Protein AF-A0A6G3Y0M3-F1 (afdb_monomer)

Sequence (125 aa):
QAIGEADVVAYHSARHGRSIARSIAAAHLRPDHIEEALVYPVTTETTDHPGGYRGALEEFYEKAAARLAAHLDAGLTVAVLAEGDPMFYGSYMHMHKRLADRYTTEVIPGVTSVSAAAARLGTPL

Structure (mmCIF, N/CA/C/O backbone):
data_AF-A0A6G3Y0M3-F1
#
_entry.id   AF-A0A6G3Y0M3-F1
#
loop_
_atom_site.group_PDB
_atom_site.id
_atom_site.type_symbol
_atom_site.label_atom_id
_atom_site.label_alt_id
_atom_site.label_comp_id
_atom_site.label_asym_id
_atom_site.label_entity_id
_atom_site.label_seq_id
_atom_site.pdbx_PDB_ins_code
_atom_site.Cartn_x
_atom_site.Cartn_y
_atom_site.Cartn_z
_atom_site.occupancy
_atom_site.B_iso_or_equiv
_atom_site.auth_seq_id
_atom_site.auth_comp_id
_atom_site.auth_asym_id
_atom_site.auth_atom_id
_atom_site.pdbx_PDB_model_num
ATOM 1 N N . GLN A 1 1 ? -13.126 -4.578 9.337 1.00 84.06 1 GLN A N 1
ATOM 2 C CA . GLN A 1 1 ? -13.924 -5.450 8.455 1.00 84.06 1 GLN A CA 1
ATOM 3 C C . GLN A 1 1 ? -13.166 -5.679 7.161 1.00 84.06 1 GLN A C 1
ATOM 5 O O . GLN A 1 1 ? -12.571 -6.736 7.081 1.00 84.06 1 GLN A O 1
ATOM 10 N N . ALA A 1 2 ? -12.967 -4.670 6.302 1.00 95.38 2 ALA A N 1
ATOM 11 C CA . ALA A 1 2 ? -12.209 -4.803 5.044 1.00 95.38 2 ALA A CA 1
ATOM 12 C C . ALA A 1 2 ? -10.879 -5.588 5.122 1.00 95.38 2 ALA A C 1
ATOM 14 O O . ALA A 1 2 ? -10.678 -6.517 4.352 1.00 95.38 2 ALA A O 1
ATOM 15 N N . ILE A 1 3 ? -9.992 -5.285 6.086 1.00 97.44 3 ILE A N 1
ATOM 16 C CA . ILE A 1 3 ? -8.727 -6.037 6.254 1.00 97.44 3 ILE A CA 1
ATOM 17 C C . ILE A 1 3 ? -8.987 -7.525 6.509 1.00 97.44 3 ILE A C 1
ATOM 19 O O . ILE A 1 3 ? -8.309 -8.364 5.945 1.00 97.44 3 ILE A O 1
ATOM 23 N N . GLY A 1 4 ? -9.958 -7.847 7.363 1.00 97.12 4 GLY A N 1
ATOM 24 C CA . GLY A 1 4 ? -10.276 -9.217 7.759 1.00 97.12 4 GLY A CA 1
ATOM 25 C C . GLY A 1 4 ? -11.215 -9.945 6.801 1.00 97.12 4 GLY A C 1
ATOM 26 O O . GLY A 1 4 ? -11.549 -11.089 7.086 1.00 97.12 4 GLY A O 1
ATOM 27 N N . GLU A 1 5 ? -11.637 -9.317 5.707 1.00 96.81 5 GLU A N 1
ATOM 28 C CA . GLU A 1 5 ? -12.450 -9.915 4.637 1.00 96.81 5 GLU A CA 1
ATOM 29 C C . GLU A 1 5 ? -11.652 -10.072 3.340 1.00 96.81 5 GLU A C 1
ATOM 31 O O . GLU A 1 5 ? -12.043 -10.859 2.486 1.00 96.81 5 GLU A O 1
ATOM 36 N N . ALA A 1 6 ? -10.526 -9.367 3.207 1.00 98.31 6 ALA A N 1
ATOM 37 C CA . ALA A 1 6 ? -9.667 -9.471 2.041 1.00 98.31 6 ALA A CA 1
ATOM 38 C C . ALA A 1 6 ? -8.994 -10.850 1.934 1.00 98.31 6 ALA A C 1
ATOM 40 O O . ALA A 1 6 ? -8.703 -11.510 2.939 1.00 98.31 6 ALA A O 1
ATOM 41 N N . ASP A 1 7 ? -8.699 -11.257 0.704 1.00 98.56 7 ASP A N 1
ATOM 42 C CA . ASP A 1 7 ? -7.886 -12.441 0.411 1.00 98.56 7 ASP A CA 1
ATOM 43 C C . ASP A 1 7 ? -6.390 -12.113 0.534 1.00 98.56 7 ASP A C 1
ATOM 45 O O . ASP A 1 7 ? -5.600 -12.883 1.091 1.00 98.56 7 ASP A O 1
ATOM 49 N N . VAL A 1 8 ? -6.012 -10.926 0.046 1.00 98.81 8 VAL A N 1
ATOM 50 C CA . VAL A 1 8 ? -4.635 -10.435 -0.012 1.00 98.81 8 VAL A CA 1
ATOM 51 C C . VAL A 1 8 ? -4.497 -9.146 0.789 1.00 98.81 8 VAL A C 1
ATOM 53 O O . VAL A 1 8 ? -5.265 -8.198 0.611 1.00 98.81 8 VAL A O 1
ATOM 56 N N . VAL A 1 9 ? -3.457 -9.063 1.619 1.00 98.69 9 VAL A N 1
ATOM 57 C CA . VAL A 1 9 ? -3.078 -7.838 2.330 1.00 98.69 9 VAL A CA 1
ATOM 58 C C . VAL A 1 9 ? -1.717 -7.363 1.837 1.00 98.69 9 VAL A C 1
ATOM 60 O O . VAL A 1 9 ? -0.698 -8.024 2.028 1.00 98.69 9 VAL A O 1
ATOM 63 N N . ALA A 1 10 ? -1.693 -6.185 1.221 1.00 98.62 10 ALA A N 1
ATOM 64 C CA . ALA A 1 10 ? -0.480 -5.556 0.722 1.00 98.62 10 ALA A CA 1
ATOM 65 C C . ALA A 1 10 ? -0.033 -4.417 1.642 1.00 98.62 10 ALA A C 1
ATOM 67 O O . ALA A 1 10 ? -0.851 -3.641 2.136 1.00 98.62 10 ALA A O 1
ATOM 68 N N . TYR A 1 11 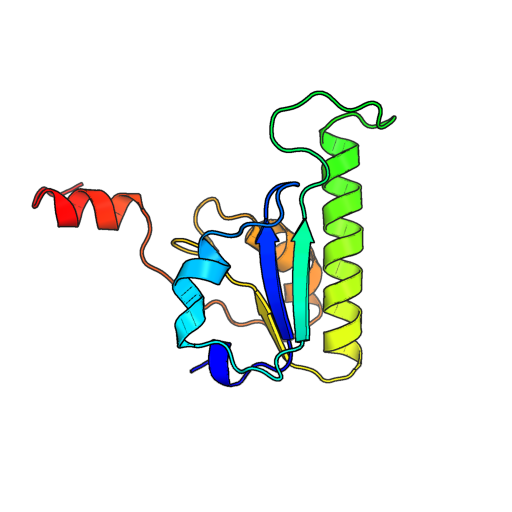? 1.271 -4.269 1.857 1.00 98.38 11 TYR A N 1
ATOM 69 C CA . TYR A 1 11 ? 1.806 -3.204 2.707 1.00 98.38 11 TYR A CA 1
ATOM 70 C C . TYR A 1 11 ? 3.209 -2.790 2.287 1.00 98.38 11 TYR A C 1
ATOM 72 O O . TYR A 1 11 ? 4.035 -3.603 1.879 1.00 98.38 11 TYR A O 1
ATOM 80 N N . HIS A 1 12 ? 3.500 -1.501 2.435 1.00 97.56 12 HIS A N 1
ATOM 81 C CA . HIS A 1 12 ? 4.820 -0.955 2.144 1.00 97.56 12 HIS A CA 1
ATOM 82 C C . HIS A 1 12 ? 5.789 -1.201 3.301 1.00 97.56 12 HIS A C 1
ATOM 84 O O . HIS A 1 12 ? 5.413 -1.097 4.474 1.00 97.56 12 HIS A O 1
ATOM 90 N N . SER A 1 13 ? 7.052 -1.469 2.977 1.00 95.69 13 SER A N 1
ATOM 91 C CA . SER A 1 13 ? 8.143 -1.528 3.953 1.00 95.69 13 SER A CA 1
ATOM 92 C C . SER A 1 13 ? 9.463 -1.063 3.346 1.00 95.69 13 SER A C 1
ATOM 94 O O . SER A 1 13 ? 9.702 -1.219 2.151 1.00 95.69 13 SER A O 1
ATOM 96 N N . ALA A 1 14 ? 10.371 -0.561 4.179 1.00 91.56 14 ALA A N 1
ATOM 97 C CA . ALA A 1 14 ? 11.771 -0.414 3.783 1.00 91.56 14 ALA A CA 1
ATOM 98 C C . ALA A 1 14 ? 12.456 -1.792 3.660 1.00 91.56 14 ALA A C 1
ATOM 100 O O . ALA A 1 14 ? 11.879 -2.821 4.026 1.00 91.56 14 ALA A O 1
ATOM 101 N N . ARG A 1 15 ? 13.716 -1.821 3.202 1.00 88.81 15 ARG A N 1
ATOM 102 C CA . ARG A 1 15 ? 14.498 -3.058 2.988 1.00 88.81 15 ARG A CA 1
ATOM 103 C C . ARG A 1 15 ? 14.636 -3.954 4.226 1.00 88.81 15 ARG A C 1
ATOM 105 O O . ARG A 1 15 ? 14.808 -5.157 4.084 1.00 88.81 15 ARG A O 1
ATOM 112 N N . HIS A 1 16 ? 14.513 -3.401 5.436 1.00 86.62 16 HIS A N 1
ATOM 113 C CA . HIS A 1 16 ? 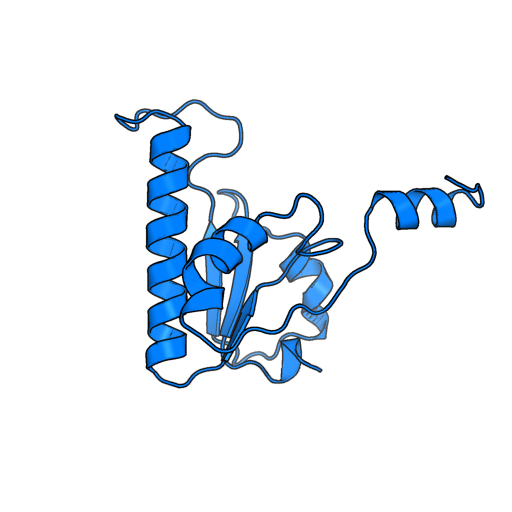14.504 -4.187 6.677 1.00 86.62 16 HIS A CA 1
ATOM 114 C C . HIS A 1 16 ? 13.192 -4.972 6.905 1.00 86.62 16 HIS A C 1
ATOM 116 O O . HIS A 1 16 ? 13.031 -5.593 7.951 1.00 86.62 16 HIS A O 1
ATOM 122 N N . GLY A 1 17 ? 12.210 -4.873 6.000 1.00 86.44 17 GLY A N 1
ATOM 123 C CA . GLY A 1 17 ? 10.992 -5.693 5.988 1.00 86.44 17 GLY A CA 1
ATOM 124 C C . GLY A 1 17 ? 9.945 -5.363 7.056 1.00 86.44 17 GLY A C 1
ATOM 125 O O . GLY A 1 17 ? 8.928 -6.042 7.146 1.00 86.44 17 GLY A O 1
ATOM 126 N N . ARG A 1 18 ? 10.147 -4.313 7.864 1.00 91.44 18 ARG A N 1
ATOM 127 C CA . ARG A 1 18 ? 9.164 -3.897 8.883 1.00 91.44 18 ARG A CA 1
ATOM 128 C C . ARG A 1 18 ? 8.252 -2.832 8.289 1.00 91.44 18 ARG A C 1
ATOM 130 O O . ARG A 1 18 ? 8.742 -1.889 7.669 1.00 91.44 18 ARG A O 1
ATOM 137 N N . SER A 1 19 ? 6.952 -2.973 8.515 1.00 96.69 19 SER A N 1
ATOM 138 C CA . SER A 1 19 ? 5.924 -2.024 8.087 1.00 96.69 19 SER A CA 1
ATOM 139 C C . SER A 1 19 ? 5.137 -1.537 9.297 1.00 96.69 19 SER A C 1
ATOM 141 O O . SER A 1 19 ? 4.638 -2.353 10.077 1.00 96.69 19 SER A O 1
ATOM 143 N N . ILE A 1 20 ? 5.017 -0.217 9.454 1.00 96.12 20 ILE A N 1
ATOM 144 C CA . ILE A 1 20 ? 4.221 0.384 10.533 1.00 96.12 20 ILE A CA 1
ATOM 145 C C . ILE A 1 20 ? 2.740 0.067 10.305 1.00 96.12 20 ILE A C 1
ATOM 147 O O . ILE A 1 20 ? 2.094 -0.471 11.199 1.00 96.12 20 ILE A O 1
ATOM 151 N N . ALA A 1 21 ? 2.242 0.272 9.080 1.00 97.44 21 ALA A N 1
ATOM 152 C CA . ALA A 1 21 ? 0.862 -0.038 8.706 1.00 97.44 21 ALA A CA 1
ATOM 153 C C . ALA A 1 21 ? 0.491 -1.504 8.997 1.00 97.44 21 ALA A C 1
ATOM 155 O O . ALA 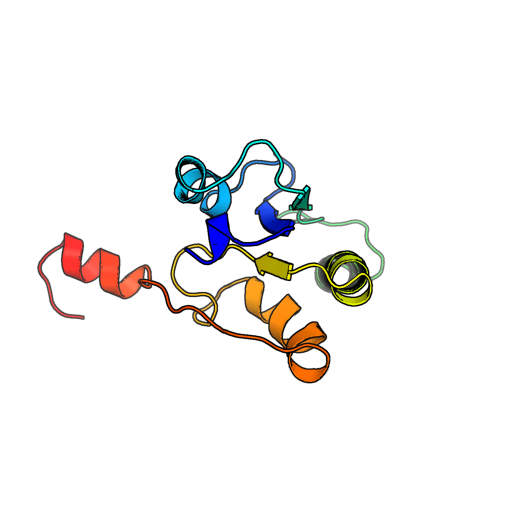A 1 21 ? -0.531 -1.768 9.628 1.00 97.44 21 ALA A O 1
ATOM 156 N N . ARG A 1 22 ? 1.357 -2.463 8.628 1.00 97.62 22 ARG A N 1
ATOM 157 C CA . ARG A 1 22 ? 1.146 -3.884 8.958 1.00 97.62 22 ARG A CA 1
ATOM 158 C C . ARG A 1 22 ? 1.139 -4.133 10.467 1.00 97.62 22 ARG A C 1
ATOM 160 O O . ARG A 1 22 ? 0.312 -4.893 10.955 1.00 97.62 22 ARG A O 1
ATOM 167 N N . SER A 1 23 ? 2.061 -3.508 11.202 1.00 97.75 23 SER A N 1
ATOM 168 C CA . SER A 1 23 ? 2.164 -3.667 12.661 1.00 97.75 23 SER A CA 1
ATOM 169 C C . SER A 1 23 ? 0.905 -3.164 13.373 1.00 97.75 23 SER A C 1
ATOM 171 O O . SER A 1 23 ? 0.418 -3.827 14.282 1.00 97.75 23 SER A O 1
ATOM 173 N N . ILE A 1 24 ? 0.345 -2.036 12.923 1.00 97.31 24 ILE A N 1
ATOM 174 C CA . ILE A 1 24 ? -0.925 -1.488 13.422 1.00 97.31 24 ILE A CA 1
ATOM 175 C C . ILE A 1 24 ? -2.087 -2.432 13.088 1.00 97.31 24 ILE A C 1
ATOM 177 O O . ILE A 1 24 ? -2.923 -2.717 13.942 1.00 97.31 24 ILE A O 1
ATOM 181 N N . ALA A 1 25 ? -2.122 -2.957 11.862 1.00 97.50 25 ALA A N 1
ATOM 182 C CA . ALA A 1 25 ? -3.177 -3.854 11.403 1.00 97.50 25 ALA A CA 1
ATOM 183 C C . ALA A 1 25 ? -3.087 -5.282 11.971 1.00 97.50 25 ALA A C 1
ATOM 185 O O . ALA A 1 25 ? -4.000 -6.067 11.731 1.00 97.50 25 ALA A O 1
ATOM 186 N N . ALA A 1 26 ? -2.034 -5.637 12.716 1.00 97.12 26 ALA A N 1
ATOM 187 C CA . ALA A 1 26 ? -1.727 -7.018 13.097 1.00 97.12 26 ALA A CA 1
ATOM 188 C C . ALA A 1 26 ? -2.887 -7.750 13.794 1.00 97.12 26 ALA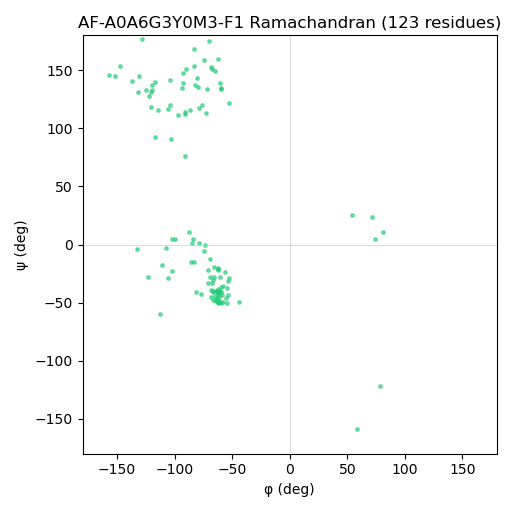 A C 1
ATOM 190 O O . ALA A 1 26 ? -3.119 -8.922 13.516 1.00 97.12 26 ALA A O 1
ATOM 191 N N . ALA A 1 27 ? -3.654 -7.059 14.643 1.00 96.88 27 ALA A N 1
ATOM 192 C CA . ALA A 1 27 ? -4.811 -7.638 15.337 1.00 96.88 27 ALA A CA 1
ATOM 193 C C . ALA A 1 27 ? -6.003 -7.959 14.410 1.00 96.88 27 ALA A C 1
ATOM 195 O O . ALA A 1 27 ? -6.945 -8.632 14.821 1.00 96.88 27 ALA A O 1
ATOM 196 N N . HIS A 1 28 ? -5.977 -7.463 13.173 1.00 97.06 28 HIS A N 1
ATOM 197 C CA . HIS A 1 28 ? -6.997 -7.677 12.150 1.00 97.06 28 HIS A CA 1
ATOM 198 C C . HIS A 1 28 ? -6.532 -8.626 11.037 1.00 97.06 28 HIS A C 1
ATOM 200 O O . HIS A 1 28 ? -7.313 -8.918 10.132 1.00 97.06 28 HIS A O 1
ATOM 206 N N . LEU A 1 29 ? -5.279 -9.091 11.080 1.00 97.38 29 LEU A N 1
ATOM 207 C CA . LEU A 1 29 ? -4.755 -10.051 10.116 1.00 97.38 29 LEU A CA 1
ATOM 208 C C . LEU A 1 29 ? -5.155 -11.469 10.514 1.00 97.38 29 LEU A C 1
ATOM 210 O O . LEU A 1 29 ? -5.052 -11.856 11.679 1.00 97.38 29 LEU A O 1
ATOM 214 N N . ARG A 1 30 ? -5.573 -12.255 9.523 1.00 96.94 30 ARG A N 1
ATOM 215 C CA . ARG A 1 30 ? -5.792 -13.688 9.683 1.00 96.94 30 ARG A CA 1
ATOM 216 C C . ARG A 1 30 ? -4.504 -14.458 9.352 1.00 96.94 30 ARG A C 1
ATOM 218 O O . ARG A 1 30 ? -3.725 -13.984 8.524 1.00 96.94 30 ARG A O 1
ATOM 225 N N . PRO A 1 31 ? -4.275 -15.640 9.952 1.00 95.56 31 PRO A N 1
ATOM 226 C CA . PRO A 1 31 ? -3.099 -16.462 9.653 1.00 95.56 31 PRO A CA 1
ATOM 227 C C . PRO A 1 31 ? -3.015 -16.954 8.201 1.00 95.56 31 PRO A C 1
ATOM 229 O O . PRO A 1 31 ? -1.941 -17.351 7.764 1.00 95.56 31 PRO A O 1
ATOM 232 N N . ASP A 1 32 ? -4.139 -16.972 7.485 1.00 96.38 32 ASP A N 1
ATOM 233 C CA . ASP A 1 32 ? -4.280 -17.478 6.120 1.00 96.38 32 ASP A CA 1
ATOM 234 C C . ASP A 1 32 ? -4.269 -16.376 5.048 1.00 96.38 32 ASP A C 1
ATOM 236 O O . ASP A 1 32 ? -4.450 -16.677 3.870 1.00 96.38 32 ASP A O 1
ATOM 240 N N . HIS A 1 33 ? -4.045 -15.110 5.422 1.00 97.94 33 HIS A N 1
ATOM 241 C CA . HIS A 1 33 ? -3.879 -14.044 4.436 1.00 97.94 33 HIS A CA 1
ATOM 242 C C . HIS A 1 33 ? -2.682 -14.303 3.523 1.00 97.94 33 HIS A C 1
ATOM 244 O O . HIS A 1 33 ? -1.583 -14.635 3.973 1.00 97.94 33 HIS A O 1
ATOM 250 N N . ILE A 1 34 ? -2.873 -14.020 2.237 1.00 98.56 34 ILE A N 1
ATOM 251 C CA . ILE A 1 34 ? -1.757 -13.840 1.315 1.00 98.56 34 ILE A CA 1
ATOM 252 C C . ILE A 1 34 ? -1.168 -12.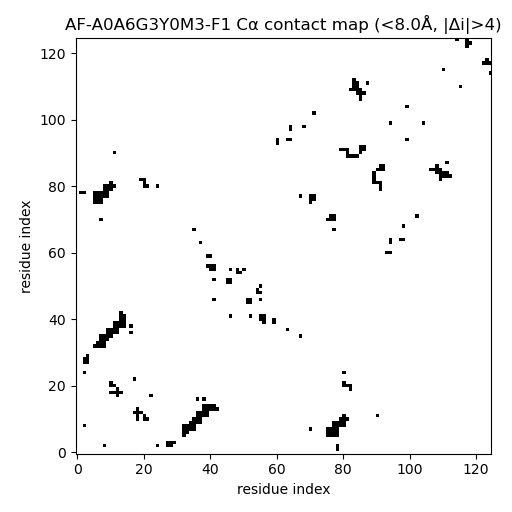454 1.586 1.00 98.56 34 ILE A C 1
ATOM 254 O O . ILE A 1 34 ? -1.856 -11.440 1.476 1.00 98.56 34 ILE A O 1
ATOM 258 N N . GLU A 1 35 ? 0.109 -12.394 1.954 1.00 98.12 35 GLU A N 1
ATOM 259 C CA . GLU A 1 35 ? 0.772 -11.133 2.287 1.00 98.12 35 GLU A CA 1
ATOM 260 C C . GLU A 1 35 ? 1.694 -10.653 1.159 1.00 98.12 35 GLU A C 1
ATOM 262 O O . GLU A 1 35 ? 2.674 -11.304 0.797 1.00 98.12 35 GLU A O 1
ATOM 267 N N . GLU A 1 36 ? 1.403 -9.463 0.632 1.00 98.31 36 GLU A N 1
ATOM 268 C CA . GLU A 1 36 ? 2.168 -8.807 -0.428 1.00 98.31 36 GLU A CA 1
ATOM 269 C C . GLU A 1 36 ? 3.037 -7.682 0.152 1.00 98.31 36 GLU A C 1
ATOM 271 O O . GLU A 1 36 ? 2.636 -6.519 0.264 1.00 98.31 36 GLU A O 1
ATOM 276 N N . ALA A 1 37 ? 4.273 -8.026 0.525 1.00 97.62 37 ALA A N 1
ATOM 277 C CA . ALA A 1 37 ? 5.250 -7.041 0.979 1.00 97.62 37 ALA A CA 1
ATOM 278 C C . ALA A 1 37 ? 5.768 -6.198 -0.204 1.00 97.62 37 ALA A C 1
ATOM 280 O O . ALA A 1 37 ? 6.489 -6.681 -1.089 1.00 97.62 37 ALA A O 1
ATOM 281 N N . LEU A 1 38 ? 5.428 -4.908 -0.191 1.00 97.62 38 LEU A N 1
ATOM 282 C CA . LEU A 1 38 ? 5.863 -3.903 -1.158 1.00 97.62 38 LEU A CA 1
ATOM 283 C C . LEU A 1 38 ? 7.153 -3.247 -0.641 1.00 97.62 38 LEU A C 1
ATOM 285 O O . LEU A 1 38 ? 7.149 -2.148 -0.078 1.00 97.62 38 LEU A O 1
ATOM 289 N N . VAL A 1 39 ? 8.260 -3.981 -0.767 1.00 96.75 39 VAL A N 1
ATOM 290 C CA . VAL A 1 39 ? 9.572 -3.579 -0.241 1.00 96.75 39 VAL A CA 1
ATOM 291 C C . VAL A 1 39 ? 10.235 -2.558 -1.161 1.00 96.75 39 VAL A C 1
ATOM 293 O O . VAL A 1 39 ? 10.569 -2.877 -2.301 1.00 96.75 39 VAL A O 1
ATOM 296 N N . TYR A 1 40 ? 10.482 -1.352 -0.652 1.00 94.75 40 TYR A N 1
ATOM 297 C CA . TYR A 1 40 ? 11.142 -0.302 -1.422 1.00 94.75 40 TYR A CA 1
ATOM 298 C C . TYR A 1 40 ? 12.543 -0.711 -1.888 1.00 94.75 40 TYR A C 1
ATOM 300 O O . TYR A 1 40 ? 13.350 -1.175 -1.073 1.00 94.75 40 TYR A O 1
ATOM 308 N N . PRO A 1 41 ? 12.886 -0.466 -3.167 1.00 92.06 41 PRO A N 1
ATOM 309 C CA . PRO A 1 41 ? 14.224 -0.727 -3.669 1.00 92.06 41 PRO A CA 1
ATOM 310 C C . PRO A 1 41 ? 15.226 0.251 -3.069 1.00 92.06 41 PRO A C 1
ATOM 312 O O . PRO A 1 41 ? 16.385 -0.099 -2.937 1.00 92.06 41 PRO A O 1
ATOM 315 N N . VAL A 1 42 ? 14.809 1.456 -2.690 1.00 89.00 42 VAL A N 1
ATOM 316 C CA . VAL A 1 42 ? 15.631 2.486 -2.054 1.00 89.00 42 VAL A CA 1
ATOM 317 C C . VAL A 1 42 ? 14.705 3.426 -1.289 1.00 89.00 42 VAL A C 1
ATOM 319 O O . VAL A 1 42 ? 13.574 3.648 -1.720 1.00 89.00 42 VAL A O 1
ATOM 322 N N . THR A 1 43 ? 15.160 3.954 -0.153 1.00 81.50 43 THR A N 1
ATOM 323 C CA . THR A 1 43 ? 14.377 4.912 0.641 1.00 81.50 43 THR A CA 1
ATOM 324 C C . THR A 1 43 ? 15.012 6.294 0.625 1.00 81.50 43 THR A C 1
ATOM 326 O O . THR A 1 43 ? 14.408 7.233 0.109 1.00 81.50 43 THR A O 1
ATOM 329 N N . THR A 1 44 ? 16.248 6.399 1.107 1.00 77.38 44 THR A N 1
ATOM 330 C CA . THR A 1 44 ? 17.025 7.648 1.197 1.00 77.38 44 THR A CA 1
ATOM 331 C C . THR A 1 44 ? 18.452 7.494 0.668 1.00 77.38 44 THR A C 1
ATOM 333 O O . THR A 1 44 ? 19.217 8.453 0.657 1.00 77.38 44 THR A O 1
ATOM 336 N N . GLU A 1 45 ? 18.835 6.280 0.281 1.00 83.81 45 GLU A N 1
ATOM 337 C CA . GLU A 1 45 ? 20.177 5.923 -0.163 1.00 83.81 45 GLU A CA 1
ATOM 338 C C . GLU A 1 45 ? 20.410 6.251 -1.649 1.00 83.81 45 GLU A C 1
ATOM 340 O O . GLU A 1 45 ? 19.482 6.544 -2.407 1.00 83.81 45 GLU A O 1
ATOM 345 N N . THR A 1 46 ? 21.667 6.184 -2.088 1.00 82.44 46 THR A 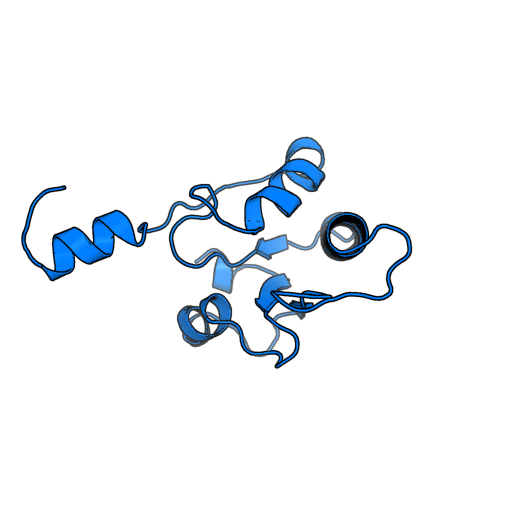N 1
ATOM 346 C CA . THR A 1 46 ? 22.004 6.211 -3.515 1.00 82.44 46 THR A CA 1
ATOM 347 C C . THR A 1 46 ? 21.670 4.871 -4.176 1.00 82.44 46 THR A C 1
ATOM 349 O O . THR A 1 46 ? 21.537 3.837 -3.518 1.00 82.44 46 THR A O 1
ATOM 352 N N . THR A 1 47 ? 21.505 4.877 -5.498 1.00 88.88 47 THR A N 1
ATOM 353 C CA . THR A 1 47 ? 21.215 3.672 -6.280 1.00 88.88 47 THR A CA 1
ATOM 354 C C . THR A 1 47 ? 22.045 3.654 -7.556 1.00 88.88 47 THR A C 1
ATOM 356 O O . THR A 1 47 ? 22.199 4.689 -8.201 1.00 88.88 47 THR A O 1
ATOM 359 N N . ASP A 1 48 ? 22.527 2.468 -7.927 1.00 90.56 48 ASP A N 1
ATOM 360 C CA . ASP A 1 48 ? 23.246 2.217 -9.184 1.00 90.56 48 ASP A CA 1
ATOM 361 C C . ASP A 1 48 ? 22.294 1.966 -10.367 1.00 90.56 48 ASP A C 1
ATOM 363 O O . ASP A 1 48 ? 22.723 1.630 -11.470 1.00 90.56 48 ASP A O 1
ATOM 367 N N . HIS A 1 49 ? 20.982 2.093 -10.148 1.00 93.62 49 HIS A N 1
ATOM 368 C CA . HIS A 1 49 ? 19.986 1.919 -11.194 1.00 93.62 49 HIS A CA 1
ATOM 369 C C . HIS A 1 49 ? 20.218 2.938 -12.330 1.00 93.62 49 HIS A C 1
ATOM 371 O O . HIS A 1 49 ? 20.380 4.127 -12.043 1.00 93.62 49 HIS A O 1
ATOM 377 N N . PRO A 1 50 ? 20.172 2.539 -13.619 1.00 93.38 50 PRO A N 1
ATOM 378 C CA . PRO A 1 50 ? 20.492 3.429 -14.744 1.00 93.38 50 PRO A CA 1
ATOM 379 C C . PRO A 1 50 ? 19.568 4.655 -14.841 1.00 93.38 50 PRO A C 1
ATOM 381 O O . PRO A 1 50 ? 19.983 5.712 -15.303 1.00 93.38 50 PRO A O 1
ATOM 384 N N . GLY A 1 51 ? 18.325 4.540 -14.360 1.00 93.81 51 GLY A N 1
ATOM 385 C CA . GLY A 1 51 ? 17.375 5.656 -14.226 1.00 93.81 51 GLY A CA 1
ATOM 386 C C . GLY A 1 51 ? 17.464 6.433 -12.900 1.00 93.81 51 GLY A C 1
ATOM 387 O O . GLY A 1 51 ? 16.553 7.197 -12.571 1.00 93.81 51 GLY A O 1
ATOM 388 N N . GLY A 1 52 ? 18.499 6.190 -12.093 1.00 93.94 52 GLY A N 1
ATOM 389 C CA . GLY A 1 52 ? 18.658 6.728 -10.744 1.00 93.94 52 GLY A CA 1
ATOM 390 C C . GLY A 1 52 ? 17.514 6.345 -9.800 1.00 93.94 52 GLY A C 1
ATOM 391 O O . GLY A 1 52 ? 16.765 5.397 -10.042 1.00 93.94 52 GLY A O 1
ATOM 392 N N . TYR A 1 53 ? 17.354 7.124 -8.725 1.00 92.44 53 TYR A N 1
ATOM 393 C CA . TYR A 1 53 ? 16.309 6.927 -7.709 1.00 92.44 53 TYR A CA 1
ATOM 394 C C . TYR A 1 53 ? 14.900 6.860 -8.312 1.00 92.44 53 TYR A C 1
ATOM 396 O O . TYR A 1 53 ? 14.104 5.991 -7.961 1.00 92.44 53 TYR A O 1
ATOM 404 N N . ARG A 1 54 ? 14.603 7.760 -9.260 1.00 92.19 54 ARG A N 1
ATOM 405 C CA . ARG A 1 54 ? 13.293 7.832 -9.919 1.00 92.19 54 ARG A CA 1
ATOM 406 C C . ARG A 1 54 ? 12.995 6.570 -10.720 1.00 92.19 54 ARG A C 1
ATOM 408 O O . ARG A 1 54 ? 11.926 6.005 -10.534 1.00 92.19 54 ARG A O 1
ATOM 415 N N . GLY A 1 55 ? 13.940 6.118 -11.546 1.00 95.31 55 GLY A N 1
ATOM 416 C CA . GLY A 1 55 ? 13.770 4.890 -12.323 1.00 95.31 55 GLY A CA 1
ATOM 417 C C . GLY A 1 55 ? 13.619 3.659 -11.431 1.00 95.31 55 GLY A C 1
ATOM 418 O O . GLY A 1 55 ? 12.746 2.836 -11.681 1.00 95.31 55 GLY A O 1
ATOM 419 N N . ALA A 1 56 ? 14.394 3.578 -10.343 1.00 95.62 56 ALA A N 1
ATOM 420 C CA . ALA A 1 56 ? 14.287 2.473 -9.394 1.00 95.62 56 ALA A CA 1
ATOM 421 C C . ALA A 1 56 ? 12.892 2.408 -8.745 1.00 95.62 56 ALA A C 1
ATOM 423 O O . ALA A 1 56 ? 12.300 1.333 -8.656 1.00 95.62 56 ALA A O 1
ATOM 424 N N . LEU A 1 57 ? 12.347 3.550 -8.308 1.00 95.31 57 LEU A N 1
ATOM 425 C CA . LEU A 1 57 ? 10.993 3.603 -7.751 1.00 95.31 57 LEU A CA 1
ATOM 426 C C . LEU A 1 57 ? 9.907 3.337 -8.796 1.00 95.31 57 LEU A C 1
ATOM 428 O O . LEU A 1 57 ? 8.920 2.678 -8.481 1.00 95.31 57 LEU A O 1
ATOM 432 N N . GLU A 1 58 ? 10.065 3.841 -10.017 1.00 95.69 58 GLU A N 1
ATOM 433 C CA . GLU A 1 58 ? 9.103 3.618 -11.096 1.00 95.69 58 GLU A CA 1
ATOM 434 C C . GLU A 1 58 ? 8.980 2.131 -11.438 1.00 95.69 58 GLU A C 1
ATOM 436 O O . GLU A 1 58 ? 7.871 1.598 -11.420 1.00 95.69 58 GLU A O 1
ATOM 441 N N . GLU A 1 59 ? 10.108 1.441 -11.628 1.00 97.00 59 GLU A N 1
ATOM 442 C CA . GLU A 1 59 ? 10.131 -0.002 -11.880 1.00 97.00 59 GLU A CA 1
ATOM 443 C C . GLU A 1 59 ? 9.565 -0.799 -10.695 1.00 97.00 59 GLU A C 1
ATOM 445 O O . GLU A 1 59 ? 8.832 -1.774 -10.884 1.00 97.00 59 GLU A O 1
A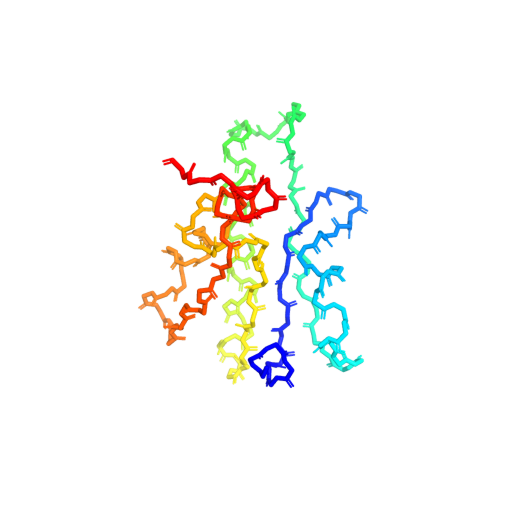TOM 450 N N . PHE A 1 60 ? 9.856 -0.375 -9.462 1.00 97.31 60 PHE A N 1
ATOM 451 C CA . PHE A 1 60 ? 9.269 -0.979 -8.270 1.00 97.31 60 PHE A CA 1
ATOM 452 C C . PHE A 1 60 ? 7.744 -0.871 -8.259 1.00 97.31 60 PHE A C 1
ATOM 454 O O . PHE A 1 60 ? 7.071 -1.880 -8.051 1.00 97.31 60 PHE A O 1
ATOM 461 N N . TYR A 1 61 ? 7.193 0.323 -8.486 1.00 98.00 61 TYR A N 1
ATOM 462 C CA . TYR A 1 61 ? 5.746 0.511 -8.477 1.00 98.00 61 TYR A CA 1
ATOM 463 C C . TYR A 1 61 ? 5.065 -0.209 -9.640 1.00 98.00 61 TYR A C 1
ATOM 465 O O . TYR A 1 61 ? 3.959 -0.713 -9.461 1.00 98.00 61 TYR A O 1
ATOM 473 N N . GLU A 1 62 ? 5.723 -0.311 -10.793 1.00 98.25 62 GLU A N 1
ATOM 474 C CA . GLU A 1 62 ? 5.231 -1.100 -11.921 1.00 98.25 62 GLU A CA 1
ATOM 475 C C . GLU A 1 62 ? 5.119 -2.586 -11.554 1.00 98.25 62 GLU A C 1
ATOM 477 O O . GLU A 1 62 ? 4.057 -3.196 -11.681 1.00 98.25 62 GLU A O 1
ATOM 482 N N . LYS A 1 63 ? 6.188 -3.157 -10.987 1.00 98.31 63 LYS A N 1
ATOM 483 C CA . LYS A 1 63 ? 6.215 -4.555 -10.534 1.00 98.31 63 LYS A CA 1
ATOM 484 C C . LYS A 1 63 ? 5.237 -4.821 -9.390 1.00 98.31 63 LYS A C 1
ATOM 486 O O . LYS A 1 63 ? 4.598 -5.870 -9.365 1.00 98.31 63 LYS A O 1
ATOM 491 N N . ALA A 1 64 ? 5.124 -3.894 -8.441 1.00 98.50 64 ALA A N 1
ATOM 492 C CA . ALA A 1 64 ? 4.172 -3.984 -7.340 1.00 98.50 64 ALA A CA 1
ATOM 493 C C . ALA A 1 64 ? 2.733 -4.005 -7.866 1.00 98.50 64 ALA A C 1
ATOM 495 O O . ALA A 1 64 ? 1.978 -4.911 -7.527 1.00 98.50 64 ALA A O 1
ATOM 496 N N . ALA A 1 65 ? 2.380 -3.069 -8.751 1.00 98.62 65 ALA A N 1
ATOM 497 C CA . ALA A 1 65 ? 1.055 -3.026 -9.357 1.00 98.62 65 ALA A CA 1
ATOM 498 C C . ALA A 1 65 ? 0.758 -4.296 -10.166 1.00 98.62 65 ALA A C 1
ATOM 500 O O . ALA A 1 65 ? -0.339 -4.828 -10.050 1.00 98.62 65 ALA A O 1
ATOM 501 N N . ALA A 1 66 ? 1.730 -4.825 -10.917 1.00 98.69 66 ALA A N 1
ATOM 502 C CA . ALA A 1 66 ? 1.568 -6.075 -11.659 1.00 98.69 66 ALA A CA 1
ATOM 503 C C . ALA A 1 66 ? 1.295 -7.283 -10.743 1.00 98.69 66 ALA A C 1
ATOM 505 O O . ALA A 1 66 ? 0.435 -8.103 -11.056 1.00 98.69 66 ALA A O 1
ATOM 506 N N . ARG A 1 67 ? 1.974 -7.379 -9.590 1.00 98.69 67 ARG A N 1
ATOM 507 C CA . ARG A 1 67 ? 1.710 -8.429 -8.586 1.00 98.69 67 ARG A CA 1
ATOM 508 C C . ARG A 1 67 ? 0.303 -8.321 -8.007 1.00 98.69 67 ARG A C 1
ATOM 510 O O . ARG A 1 67 ? -0.396 -9.323 -7.929 1.00 98.69 67 ARG A O 1
ATOM 517 N N . LEU A 1 68 ? -0.130 -7.113 -7.638 1.00 98.75 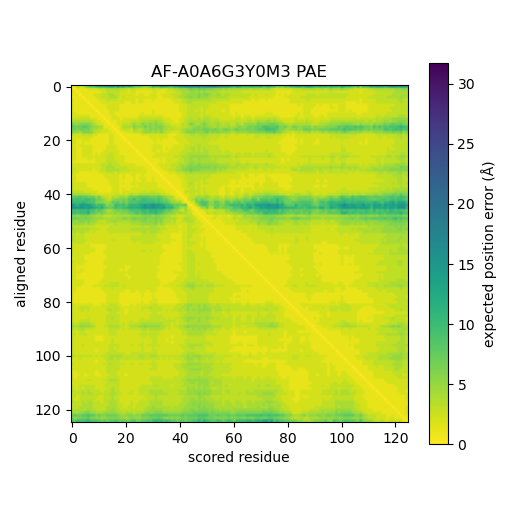68 LEU A N 1
ATOM 518 C CA . LEU A 1 68 ? -1.485 -6.906 -7.117 1.00 98.75 68 LEU A CA 1
ATOM 519 C C . LEU A 1 68 ? -2.552 -7.166 -8.189 1.00 98.75 68 LEU A C 1
ATOM 521 O O . LEU A 1 68 ? -3.565 -7.793 -7.897 1.00 98.75 68 LEU A O 1
ATOM 525 N N . ALA A 1 69 ? -2.303 -6.745 -9.431 1.00 98.81 69 ALA A N 1
ATOM 526 C CA . ALA A 1 69 ? -3.170 -7.022 -10.571 1.00 98.81 69 ALA A CA 1
ATOM 527 C C . ALA A 1 69 ? -3.335 -8.527 -10.807 1.00 98.81 69 ALA A C 1
ATOM 529 O O . ALA A 1 69 ? -4.453 -8.966 -11.023 1.00 98.81 69 ALA A O 1
ATOM 530 N N . ALA A 1 70 ? -2.273 -9.328 -10.675 1.00 98.81 70 ALA A N 1
ATOM 531 C CA . ALA A 1 70 ? -2.368 -10.779 -10.839 1.00 98.81 70 ALA A CA 1
ATOM 532 C C . ALA A 1 70 ? -3.341 -11.435 -9.838 1.00 98.81 70 ALA A C 1
ATOM 534 O O . ALA A 1 70 ? -4.066 -12.357 -10.205 1.00 98.81 70 ALA A O 1
ATOM 535 N N . HIS A 1 71 ? -3.396 -10.944 -8.594 1.00 98.81 71 HIS A N 1
ATOM 536 C CA . HIS A 1 71 ? -4.389 -11.397 -7.611 1.00 98.81 71 HIS A CA 1
ATOM 537 C C . HIS A 1 71 ? -5.805 -10.961 -7.988 1.00 98.81 71 HIS A C 1
ATOM 539 O O . HIS A 1 71 ? -6.727 -11.774 -7.963 1.00 98.81 71 HIS A O 1
ATOM 545 N N . LEU A 1 72 ? -5.967 -9.697 -8.384 1.00 98.75 72 LEU A N 1
ATOM 546 C CA . LEU A 1 72 ? -7.256 -9.144 -8.809 1.00 98.75 72 LEU A CA 1
ATOM 547 C C . LEU A 1 72 ? -7.800 -9.859 -10.059 1.00 98.75 72 LEU A C 1
ATOM 549 O O . LEU A 1 72 ? -8.984 -10.180 -10.121 1.00 98.75 72 LEU A O 1
ATOM 553 N N . ASP A 1 73 ? -6.935 -10.174 -11.025 1.00 98.75 73 ASP A N 1
ATOM 554 C CA . ASP A 1 73 ? -7.263 -10.927 -12.242 1.00 98.75 73 ASP A CA 1
ATOM 555 C C . ASP A 1 73 ? -7.676 -12.375 -11.927 1.00 98.75 73 ASP A C 1
ATOM 557 O O . ASP A 1 73 ? -8.476 -12.967 -12.651 1.00 98.75 73 ASP A O 1
ATOM 561 N N . ALA A 1 74 ? -7.179 -12.940 -10.821 1.00 98.62 74 ALA A N 1
ATOM 562 C CA . ALA A 1 74 ? -7.609 -14.236 -10.300 1.00 98.62 74 ALA A CA 1
ATOM 563 C C . ALA A 1 74 ? -8.942 -14.172 -9.525 1.00 98.62 74 ALA A C 1
ATOM 565 O O . ALA A 1 74 ? -9.404 -15.193 -9.015 1.00 98.62 74 ALA A O 1
ATOM 566 N N . GLY A 1 75 ? -9.570 -12.994 -9.438 1.00 98.38 75 GLY A N 1
ATOM 567 C CA . GLY A 1 75 ? -10.825 -12.772 -8.721 1.00 98.38 75 GLY A CA 1
ATOM 568 C C . GLY A 1 75 ? -10.663 -12.591 -7.210 1.00 98.38 75 GLY A C 1
ATOM 569 O O . GLY A 1 75 ? -11.667 -12.606 -6.501 1.00 98.38 75 GLY A O 1
ATOM 570 N N . LEU A 1 76 ? -9.430 -12.428 -6.718 1.00 98.69 76 LEU A N 1
ATOM 571 C CA . LEU A 1 76 ? -9.155 -12.169 -5.307 1.00 98.69 76 LEU A CA 1
ATOM 572 C C . LEU A 1 76 ? -9.305 -10.683 -4.978 1.00 98.69 76 LEU A C 1
ATOM 574 O O . LEU A 1 76 ? -9.090 -9.805 -5.813 1.00 98.69 76 LEU A O 1
ATOM 578 N N . THR A 1 77 ? -9.611 -10.398 -3.720 1.00 98.56 77 THR A N 1
ATOM 579 C CA . THR A 1 77 ? -9.669 -9.042 -3.174 1.00 98.56 77 THR A CA 1
ATOM 580 C C . THR A 1 77 ? -8.335 -8.634 -2.547 1.00 98.56 77 THR A C 1
ATOM 582 O O . THR A 1 77 ? -7.679 -9.418 -1.859 1.00 98.56 77 THR A O 1
ATOM 585 N N . VAL A 1 78 ? -7.923 -7.380 -2.769 1.00 98.81 78 VAL A N 1
ATOM 586 C CA . VAL A 1 78 ? -6.652 -6.836 -2.267 1.00 98.81 78 VAL A CA 1
ATOM 587 C C . VAL A 1 78 ? -6.906 -5.633 -1.361 1.00 98.81 78 VAL A C 1
ATOM 589 O O . VAL A 1 78 ? -7.379 -4.593 -1.816 1.00 98.81 78 VAL A O 1
ATOM 592 N N . ALA A 1 79 ? -6.508 -5.735 -0.092 1.00 98.56 79 ALA A N 1
ATOM 593 C CA . ALA A 1 79 ? -6.449 -4.609 0.836 1.00 98.56 79 ALA A CA 1
ATOM 594 C C . ALA A 1 79 ? -5.021 -4.044 0.897 1.00 98.56 79 ALA A C 1
ATOM 596 O O . ALA A 1 79 ? -4.109 -4.683 1.424 1.00 98.56 79 ALA A O 1
ATOM 597 N N . VAL A 1 80 ? -4.815 -2.825 0.389 1.00 98.56 80 VAL A N 1
ATOM 598 C CA . VAL A 1 80 ? -3.526 -2.123 0.513 1.00 98.56 80 VAL A CA 1
ATOM 599 C C . VAL A 1 80 ? -3.534 -1.270 1.778 1.00 98.56 80 VAL A C 1
ATOM 601 O O . VAL A 1 80 ? -4.256 -0.279 1.866 1.00 98.56 80 VAL A O 1
ATOM 604 N N . LEU A 1 81 ? -2.718 -1.640 2.763 1.00 98.25 81 LEU A N 1
ATOM 605 C CA . LEU A 1 81 ? -2.630 -0.927 4.032 1.00 98.25 81 LEU A CA 1
ATOM 606 C C . LEU A 1 81 ? -1.933 0.429 3.859 1.00 98.25 81 LEU A C 1
ATOM 608 O O . LEU A 1 81 ? -0.848 0.524 3.275 1.00 98.25 81 LEU A O 1
ATOM 612 N N . ALA A 1 82 ? -2.531 1.460 4.452 1.00 96.88 82 ALA A N 1
ATOM 613 C CA . ALA A 1 82 ? -1.968 2.797 4.568 1.00 96.88 82 ALA A CA 1
ATOM 614 C C . ALA A 1 82 ? -1.942 3.220 6.042 1.00 96.88 82 ALA A C 1
ATOM 616 O O . ALA A 1 82 ? -2.921 3.052 6.764 1.00 96.88 82 ALA A O 1
ATOM 617 N N . GLU A 1 83 ? -0.811 3.759 6.490 1.00 95.69 83 GLU A N 1
ATOM 618 C CA . GLU A 1 83 ? -0.742 4.472 7.765 1.00 95.69 83 GLU A CA 1
ATOM 619 C C . GLU A 1 83 ? -1.286 5.891 7.567 1.00 95.69 83 GLU A C 1
ATOM 621 O O . GLU A 1 83 ? -0.940 6.557 6.590 1.00 95.69 83 GLU A O 1
ATOM 626 N N . GLY A 1 84 ? -2.122 6.364 8.490 1.00 96.69 84 GLY A N 1
ATOM 627 C CA . GLY A 1 84 ? -2.784 7.656 8.351 1.00 96.69 84 GLY A CA 1
ATOM 628 C C . GLY A 1 84 ? -3.967 7.569 7.391 1.00 96.69 84 GLY A C 1
ATOM 629 O O . GLY A 1 84 ? -4.874 6.779 7.626 1.00 96.69 84 GLY A O 1
ATOM 630 N N . ASP A 1 85 ? -3.955 8.370 6.325 1.00 97.56 85 ASP A N 1
ATOM 631 C CA . ASP A 1 85 ? -4.989 8.363 5.286 1.00 97.56 85 ASP A CA 1
ATOM 632 C C . ASP A 1 85 ? -4.375 8.043 3.906 1.00 97.56 85 ASP A C 1
ATOM 634 O O . ASP A 1 85 ? -3.373 8.661 3.527 1.00 97.56 85 ASP A O 1
ATOM 638 N N . PRO A 1 86 ? -4.946 7.101 3.129 1.00 96.56 86 PRO A N 1
ATOM 639 C CA . PRO A 1 86 ? -4.385 6.666 1.845 1.00 96.56 86 PRO A CA 1
ATOM 640 C C . PRO A 1 86 ? -4.299 7.771 0.779 1.00 96.56 86 PRO A C 1
ATOM 642 O O . PRO A 1 86 ? -3.490 7.651 -0.146 1.00 96.56 86 PRO A O 1
ATOM 645 N N . MET A 1 87 ? -5.092 8.840 0.901 1.00 95.88 87 MET A N 1
ATOM 646 C CA . MET A 1 87 ? -5.140 9.961 -0.042 1.00 95.88 87 MET A CA 1
ATOM 647 C C . MET A 1 87 ? -4.389 11.203 0.464 1.00 95.88 87 MET A C 1
ATOM 649 O O . MET A 1 87 ? -4.367 12.226 -0.222 1.00 95.88 87 MET A O 1
ATOM 653 N N . PHE A 1 88 ? -3.714 11.118 1.617 1.00 96.25 88 PHE A N 1
ATOM 654 C CA . PHE A 1 88 ? -2.933 12.211 2.196 1.00 96.25 88 PHE A CA 1
ATOM 655 C C . PHE A 1 88 ? -1.443 11.854 2.292 1.00 96.25 88 PHE A C 1
ATOM 657 O O . PHE A 1 88 ? -0.987 11.270 3.271 1.00 96.25 88 PHE A O 1
ATOM 664 N N . TYR A 1 89 ? -0.670 12.215 1.259 1.00 93.88 89 TYR A N 1
ATOM 665 C CA . TYR A 1 89 ? 0.783 11.968 1.164 1.00 93.88 89 TYR A CA 1
ATOM 666 C C . TYR A 1 89 ? 1.207 10.493 1.354 1.00 93.88 89 TYR A C 1
ATOM 668 O O . TYR A 1 89 ? 2.341 10.208 1.737 1.00 93.88 89 TYR A O 1
ATOM 676 N N . GLY A 1 90 ? 0.311 9.547 1.060 1.00 92.12 90 GLY A N 1
ATOM 677 C CA . GLY A 1 90 ? 0.547 8.113 1.207 1.00 92.12 90 GLY A CA 1
ATOM 678 C C . GLY A 1 90 ? 1.069 7.440 -0.065 1.00 92.12 90 GLY A C 1
ATOM 679 O O . GLY A 1 90 ? 0.690 7.770 -1.188 1.00 92.12 90 GLY A O 1
ATOM 680 N N . SER A 1 91 ? 1.893 6.406 0.103 1.00 93.94 91 SER A N 1
ATOM 681 C CA . SER A 1 91 ? 2.440 5.621 -1.015 1.00 93.94 91 SER A CA 1
ATOM 682 C C . SER A 1 91 ? 1.386 4.837 -1.805 1.00 93.94 91 SER A C 1
ATOM 684 O O . SER A 1 91 ? 1.615 4.499 -2.966 1.00 93.94 91 SER A O 1
ATOM 686 N N . TYR A 1 92 ? 0.209 4.601 -1.213 1.00 96.44 92 TYR A N 1
ATOM 687 C CA . TYR A 1 92 ? -0.941 3.998 -1.894 1.00 96.44 92 TYR A CA 1
ATOM 688 C C . TYR A 1 92 ? -1.318 4.733 -3.190 1.00 96.44 92 TYR A C 1
ATOM 690 O O . TYR A 1 92 ? -1.727 4.086 -4.153 1.00 96.44 92 TYR A O 1
ATOM 698 N N . MET A 1 93 ? -1.101 6.052 -3.274 1.00 96.06 93 MET A N 1
ATOM 699 C CA . MET A 1 93 ? -1.407 6.843 -4.472 1.00 96.06 93 MET A CA 1
ATOM 700 C C . MET A 1 93 ? -0.777 6.271 -5.756 1.00 96.06 93 MET A C 1
ATOM 702 O O . MET A 1 93 ? -1.337 6.433 -6.841 1.00 96.06 93 MET A O 1
ATOM 706 N N . HIS A 1 94 ? 0.367 5.582 -5.657 1.00 97.12 94 HIS A N 1
ATOM 707 C CA . HIS A 1 94 ? 1.010 4.937 -6.804 1.00 97.12 94 HIS A CA 1
ATOM 708 C C . HIS A 1 94 ? 0.256 3.705 -7.310 1.00 97.12 94 HIS A C 1
ATOM 710 O O . HIS A 1 94 ? 0.266 3.464 -8.519 1.00 97.12 94 HIS A O 1
ATOM 716 N N . MET A 1 95 ? -0.387 2.956 -6.410 1.00 98.06 95 MET A N 1
ATOM 717 C CA . MET A 1 95 ? -1.262 1.831 -6.752 1.00 98.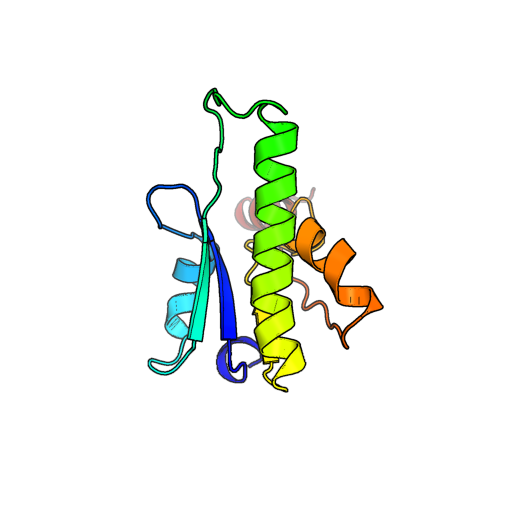06 95 MET A CA 1
ATOM 718 C C . MET A 1 95 ? -2.611 2.338 -7.249 1.00 98.06 95 MET A C 1
ATOM 720 O O . MET A 1 95 ? -3.078 1.881 -8.286 1.00 98.06 95 MET A O 1
ATOM 724 N N . HIS A 1 96 ? -3.181 3.352 -6.590 1.00 97.75 96 HIS A N 1
ATOM 725 C CA . HIS A 1 96 ? -4.444 3.960 -7.007 1.00 97.75 96 HIS A CA 1
ATOM 726 C C . HIS A 1 96 ? -4.396 4.418 -8.471 1.00 97.75 96 HIS A C 1
ATOM 728 O O . HIS A 1 96 ? -5.222 4.008 -9.276 1.00 97.75 96 HIS A O 1
ATOM 734 N N . LYS A 1 97 ? -3.359 5.174 -8.856 1.00 96.94 97 LYS A N 1
ATOM 735 C CA . LYS A 1 97 ? -3.180 5.651 -10.240 1.00 96.94 97 LYS A CA 1
ATOM 736 C C . LYS A 1 97 ? -2.995 4.544 -11.286 1.00 96.94 97 LYS A C 1
ATOM 738 O O . LYS A 1 97 ? -3.140 4.835 -12.464 1.00 96.94 97 LYS A O 1
ATOM 743 N N . ARG A 1 98 ? -2.587 3.337 -10.882 1.00 97.69 98 ARG A N 1
ATOM 744 C CA . ARG A 1 98 ? -2.274 2.218 -11.791 1.00 97.69 98 ARG A CA 1
ATOM 745 C C . ARG A 1 98 ? -3.378 1.168 -11.877 1.00 97.69 98 ARG A C 1
ATOM 747 O O . ARG A 1 98 ? -3.368 0.374 -12.814 1.00 97.69 98 ARG A O 1
ATOM 754 N N . LEU A 1 99 ? -4.236 1.096 -10.860 1.00 98.38 99 LEU A N 1
ATOM 755 C CA . LEU A 1 99 ? -5.197 0.008 -10.686 1.00 98.38 99 LEU A CA 1
ATOM 756 C C . LEU A 1 99 ? -6.646 0.501 -10.589 1.00 98.38 99 LEU A C 1
ATOM 758 O O . LEU A 1 99 ? -7.544 -0.246 -10.961 1.00 98.38 99 LEU A O 1
ATOM 762 N N . ALA A 1 100 ? -6.904 1.726 -10.115 1.00 97.88 100 ALA A N 1
ATOM 763 C CA . ALA A 1 100 ? -8.269 2.160 -9.799 1.00 97.88 100 ALA A CA 1
ATOM 764 C C . ALA A 1 100 ? -9.165 2.398 -11.024 1.00 97.88 100 ALA A C 1
ATOM 766 O O . ALA A 1 100 ? -10.385 2.352 -10.911 1.00 97.88 100 ALA A O 1
ATOM 767 N N . ASP A 1 101 ? -8.574 2.637 -12.192 1.00 97.56 101 ASP A N 1
ATOM 768 C CA . ASP A 1 101 ? -9.271 2.734 -13.477 1.00 97.56 101 ASP A CA 1
ATOM 769 C C . ASP A 1 101 ? -9.543 1.362 -14.119 1.00 97.56 101 ASP A C 1
ATOM 771 O O . ASP A 1 101 ? -10.352 1.257 -15.040 1.00 97.56 101 ASP A O 1
ATOM 775 N N . ARG A 1 102 ? -8.881 0.308 -13.627 1.00 98.00 102 ARG A N 1
ATOM 776 C CA . ARG A 1 102 ? -8.942 -1.060 -14.162 1.00 98.00 102 ARG A CA 1
ATOM 777 C C . ARG A 1 102 ? -9.759 -2.017 -13.299 1.00 98.00 102 ARG A C 1
ATOM 779 O O . ARG A 1 102 ? -10.325 -2.969 -13.828 1.00 98.00 102 ARG A O 1
ATOM 786 N N . TYR A 1 103 ? -9.812 -1.774 -11.993 1.00 98.56 103 TYR A N 1
ATOM 787 C CA . TYR A 1 103 ? -10.469 -2.635 -11.014 1.00 98.56 103 TYR A CA 1
ATOM 788 C C . TYR A 1 103 ? -11.384 -1.813 -10.110 1.00 98.56 103 TYR A C 1
ATOM 790 O O . TYR A 1 103 ? -11.055 -0.683 -9.738 1.00 98.56 103 TYR A O 1
ATOM 798 N N . THR A 1 104 ? -12.513 -2.400 -9.703 1.00 98.12 104 THR A N 1
ATOM 799 C CA . THR A 1 104 ? -13.391 -1.800 -8.690 1.00 98.12 104 THR A CA 1
ATOM 800 C C . THR A 1 104 ? -12.574 -1.455 -7.453 1.00 98.12 104 THR A C 1
ATOM 802 O O . THR A 1 104 ? -11.931 -2.321 -6.864 1.00 98.12 104 THR A O 1
ATOM 805 N N . THR A 1 105 ? -12.588 -0.179 -7.080 1.00 98.00 105 THR A N 1
ATOM 806 C CA . THR A 1 105 ? -11.723 0.353 -6.030 1.00 98.00 105 THR A CA 1
ATOM 807 C C . THR A 1 105 ? -12.536 1.188 -5.060 1.00 98.00 105 THR A C 1
ATOM 809 O O . THR A 1 105 ? -13.270 2.089 -5.461 1.00 98.00 105 THR A O 1
ATOM 812 N N . GLU A 1 106 ? -12.351 0.913 -3.775 1.00 97.69 106 GLU A N 1
ATOM 813 C CA . GLU A 1 106 ? -12.888 1.698 -2.671 1.00 97.69 106 GLU A CA 1
ATOM 814 C C . GLU A 1 106 ? -11.729 2.275 -1.852 1.00 97.69 106 GLU A C 1
ATOM 816 O O . GLU A 1 106 ? -10.722 1.606 -1.612 1.00 97.69 106 GLU A O 1
ATOM 821 N N . VAL A 1 107 ? -11.872 3.528 -1.419 1.00 97.50 107 VAL A N 1
ATOM 822 C CA . VAL A 1 107 ? -10.942 4.171 -0.489 1.00 97.50 107 VAL A CA 1
ATOM 823 C C . VAL A 1 107 ? -11.611 4.255 0.875 1.00 97.50 107 VAL A C 1
ATOM 825 O O . VAL A 1 107 ? -12.601 4.964 1.038 1.00 97.50 107 VAL A O 1
ATOM 828 N N . ILE A 1 108 ? -11.036 3.567 1.862 1.00 97.56 108 ILE A N 1
ATOM 829 C CA . ILE A 1 108 ? -11.456 3.669 3.262 1.00 97.56 108 ILE A CA 1
ATOM 830 C C . ILE A 1 108 ? -10.612 4.770 3.918 1.00 97.56 108 ILE A C 1
ATOM 832 O O . ILE A 1 108 ? -9.391 4.606 4.009 1.00 97.56 108 ILE A O 1
ATOM 836 N N . PRO A 1 109 ? -11.217 5.895 4.341 1.00 97.19 109 PRO A N 1
ATOM 837 C CA . PRO A 1 109 ? -10.469 7.006 4.912 1.00 97.19 109 PRO A CA 1
ATOM 838 C C . PRO A 1 109 ? -9.871 6.630 6.267 1.00 97.19 109 PRO A C 1
ATOM 840 O O . PRO A 1 109 ? -10.413 5.803 7.007 1.00 97.19 109 PRO A O 1
ATOM 843 N N . GLY A 1 110 ? -8.769 7.287 6.606 1.00 96.31 110 GLY A N 1
ATOM 844 C CA . GLY A 1 110 ? -8.111 7.139 7.896 1.00 96.31 110 GLY A CA 1
ATOM 845 C C . GLY A 1 110 ? -7.853 8.478 8.579 1.00 96.31 110 GLY A C 1
ATOM 846 O O . GLY A 1 110 ? -8.160 9.552 8.064 1.00 96.31 110 GLY A O 1
ATOM 847 N N . VAL A 1 111 ? -7.307 8.425 9.792 1.00 97.31 111 VAL A N 1
ATOM 848 C CA . VAL A 1 111 ? -6.998 9.632 10.569 1.00 97.31 111 VAL A CA 1
ATOM 849 C C . VAL A 1 111 ? -5.610 10.126 10.178 1.00 97.31 111 VAL A C 1
ATOM 851 O O . VAL A 1 111 ? -4.615 9.449 10.427 1.00 97.31 111 VAL A O 1
ATOM 854 N N . THR A 1 112 ? -5.518 11.317 9.584 1.00 97.44 112 THR A N 1
ATOM 855 C CA . THR A 1 112 ? -4.223 11.905 9.208 1.00 97.44 112 THR A CA 1
ATOM 856 C C . THR A 1 112 ? -3.373 12.219 10.440 1.00 97.44 112 THR A C 1
ATOM 858 O O . THR A 1 112 ? -3.893 12.604 11.491 1.00 97.44 112 THR A O 1
ATOM 861 N N . SER A 1 113 ? -2.048 12.146 10.299 1.00 96.62 113 SER A N 1
ATOM 862 C CA . SER A 1 113 ? -1.106 12.471 11.381 1.00 96.62 113 SER A CA 1
ATOM 863 C C . SER A 1 113 ? -1.274 13.897 11.917 1.00 96.62 113 SER A C 1
ATOM 865 O O . SER A 1 113 ? -1.159 14.116 13.119 1.00 96.62 113 SER A O 1
ATOM 867 N N . VAL A 1 114 ? -1.603 14.854 11.044 1.00 97.00 114 VAL A N 1
ATOM 868 C CA . VAL A 1 114 ? -1.844 16.262 11.396 1.00 97.00 114 VAL A CA 1
ATOM 869 C C . VAL A 1 114 ? -3.033 16.389 12.353 1.00 97.00 114 VAL A C 1
ATOM 871 O O . VAL A 1 114 ? -2.911 17.000 13.414 1.00 97.00 114 VAL A O 1
ATOM 874 N N . SER A 1 115 ? -4.160 15.749 12.024 1.00 96.75 115 SER A N 1
ATOM 875 C CA . SER A 1 115 ? -5.348 15.755 12.888 1.00 96.75 115 SER A CA 1
ATOM 876 C C . SER A 1 115 ? -5.113 15.007 14.206 1.00 96.75 115 SER A C 1
ATOM 878 O O . SER A 1 115 ? -5.482 15.502 15.272 1.00 96.75 115 SER A O 1
ATOM 880 N N . ALA A 1 116 ? -4.427 13.860 14.154 1.00 97.06 116 ALA A N 1
ATOM 881 C CA . ALA A 1 116 ? -4.082 13.083 15.339 1.00 97.06 116 ALA A CA 1
ATOM 882 C C . ALA A 1 116 ? -3.158 13.863 16.291 1.00 97.06 116 ALA A C 1
ATOM 884 O O . ALA A 1 116 ? -3.365 13.834 17.504 1.00 97.06 116 ALA A O 1
ATOM 885 N N . ALA A 1 117 ? -2.168 14.589 15.760 1.00 97.88 117 ALA A N 1
ATOM 886 C CA . ALA A 1 117 ? -1.251 15.404 16.553 1.00 97.88 117 ALA A CA 1
ATOM 887 C C . ALA A 1 117 ? -1.978 16.555 17.267 1.00 97.88 117 ALA A C 1
ATOM 889 O O . ALA A 1 117 ? -1.813 16.722 18.476 1.00 97.88 117 ALA A O 1
ATOM 890 N N . ALA A 1 118 ? -2.826 17.295 16.548 1.00 97.75 118 ALA A N 1
ATOM 891 C CA . ALA A 1 118 ? -3.649 18.365 17.113 1.00 97.75 118 ALA A CA 1
ATOM 892 C C . ALA A 1 118 ? -4.567 17.850 18.235 1.00 97.75 118 ALA A C 1
ATOM 894 O O . ALA A 1 118 ? -4.541 18.366 19.356 1.00 97.75 118 ALA A O 1
ATOM 895 N N . ALA A 1 119 ? -5.291 16.753 17.980 1.00 97.62 119 ALA A N 1
ATOM 896 C CA . ALA A 1 119 ? -6.148 16.112 18.975 1.00 97.62 119 ALA A CA 1
ATOM 897 C C . ALA A 1 119 ? -5.357 15.639 20.204 1.00 97.62 119 ALA A C 1
ATOM 899 O O . ALA A 1 119 ? -5.802 15.817 21.337 1.00 97.62 119 ALA A O 1
ATOM 900 N N . ARG A 1 120 ? -4.154 15.083 20.004 1.00 97.81 120 ARG A N 1
ATOM 901 C CA . ARG A 1 120 ? -3.304 14.615 21.104 1.00 97.81 120 ARG A CA 1
ATOM 902 C C . ARG A 1 120 ? -2.793 15.754 21.989 1.00 97.81 120 ARG A C 1
ATOM 904 O O . ARG A 1 120 ? -2.565 15.516 23.179 1.00 97.81 120 ARG A O 1
ATOM 911 N N . LEU A 1 121 ? -2.602 16.942 21.418 1.00 98.12 121 LEU A N 1
ATOM 912 C CA . LEU A 1 121 ? -2.206 18.160 22.128 1.00 98.12 121 LEU A CA 1
ATOM 913 C C . LEU A 1 121 ? -3.400 18.934 22.711 1.00 98.12 121 LEU A C 1
ATOM 915 O O . LEU A 1 121 ? -3.192 19.782 23.573 1.00 98.12 121 LEU A O 1
ATOM 919 N N . GLY A 1 122 ? -4.630 18.631 22.286 1.00 97.06 122 GLY A N 1
ATOM 920 C CA . GLY A 1 122 ? -5.832 19.358 22.703 1.00 97.06 122 GLY A CA 1
ATOM 921 C C . GLY A 1 122 ? -5.935 20.763 22.100 1.00 97.06 122 GLY A C 1
ATOM 922 O O . GLY A 1 122 ? -6.607 21.619 22.670 1.00 97.06 122 GLY A O 1
ATOM 923 N N . THR A 1 123 ? -5.276 21.000 20.964 1.00 96.50 123 THR A N 1
ATOM 924 C CA . THR A 1 123 ? -5.190 22.314 20.309 1.00 96.50 123 THR A CA 1
ATOM 925 C C . THR A 1 123 ? -5.802 22.228 18.909 1.00 96.50 123 THR A C 1
ATOM 927 O O . THR A 1 123 ? -5.549 21.238 18.221 1.00 96.50 123 THR A O 1
ATOM 930 N N . PRO A 1 124 ? -6.599 23.216 18.457 1.00 94.31 124 PRO A N 1
ATOM 931 C CA . PRO A 1 124 ? -7.046 23.278 17.064 1.00 94.31 124 PRO A CA 1
ATOM 932 C C . PRO A 1 124 ? -5.864 23.443 16.093 1.00 94.31 124 PRO A C 1
ATOM 934 O O . PRO A 1 124 ? -4.782 23.870 16.499 1.00 94.31 124 PRO A O 1
ATOM 937 N N . LEU A 1 125 ? -6.088 23.090 14.823 1.00 89.62 125 LEU A N 1
ATOM 938 C CA . LEU A 1 125 ? -5.125 23.291 13.731 1.00 89.62 125 LEU A CA 1
ATOM 939 C C . LEU A 1 125 ? -4.971 24.765 13.347 1.00 89.62 125 LEU A C 1
ATOM 941 O O . LEU A 1 125 ? -5.987 25.495 13.407 1.00 89.62 125 LEU A O 1
#

pLDDT: mean 95.89, std 3.88, range [77.38, 98.81]

Mean predicted aligned error: 2.96 Å

Foldseek 3Di:
DQQLPFQAEEEEDEPVQDGPLCVVCVVSHDPRHHYHYLYQPDDPDWDPPPVTPVVSRVVSLVVSLVVVVVCVVVVGGYHYGWDAFCPPPTPVVSNCVRPVVPDPDDGDGGHHPVNVVCVVVVHDD

Secondary structure (DSSP, 8-state):
-HHHH-SEEEEEE-TT---HHHHHHGGG--TTPEEEEEE-S-SSS----TTHHHHHHHHHHHHHHHHHHHHHHTT--EEE--SS-TTSS-TTHHHHHHHTTTS---------HHHHHHHHHT---

Organism: NCBI:txid2706086

Solvent-accessible surface area (backbone atoms only — not comparable to full-atom values): 7525 Å² total; per-residue (Å²): 106,69,70,65,69,34,50,27,44,31,32,59,21,50,80,87,70,61,30,69,40,54,62,72,45,48,91,48,57,59,96,81,51,44,74,45,77,45,58,41,89,66,89,86,67,88,59,90,44,94,59,31,65,63,40,46,51,50,54,48,52,53,53,48,44,52,55,54,45,56,42,45,75,70,73,43,44,75,36,73,54,52,63,40,17,42,89,61,96,32,78,52,49,64,44,46,79,74,37,49,93,79,41,97,70,83,84,77,84,46,66,39,66,68,61,52,52,26,62,73,70,75,45,84,132

Radius of gyration: 15.7 Å; Cα contacts (8 Å, |Δi|>4): 158; chains: 1; bounding box: 37×41×37 Å

Nearest PDB structures (foldseek):
  2qbu-assembly1_B  TM=8.838E-01  e=1.089E-07  Methanothermobacter thermautotrophicus str. Delta H
  2e0k-assembly1_B  TM=8.190E-01  e=5.750E-06  Chlorobaculum tepidum
  4mcj-assembly5_I  TM=2.478E-01  e=7.924E-01  Parabacteroides distasonis ATCC 8503
  6ija-assembly4_D  TM=4.240E-01  e=2.973E+00  Arabidopsis thaliana
  7z42-assembly2_D  TM=2.647E-01  e=5.390E+00  Influenza B virus

InterPro domains:
  IPR000878 Tetrapyrrole methylase [PF00590] (2-125)
  IPR014777 Tetrapyrrole methylase, subdomain 1 [G3DSA:3.40.1010.10] (1-111)
  IPR035996 Tetrapyrrole methylase superfamily [SSF53790] (1-125)